Protein AF-A0A7C7VJT9-F1 (afdb_monomer)

Mean predicted aligned error: 2.7 Å

Foldseek 3Di:
DLVVVLVVCCVVCVVPVLVCLVSNLVSCLVVLVLVSVLVSLCSQLVVCVVVVVNVSNCVSVVSNVVSVVSVD

Sequence (72 aa):
MHLRIGEYIEDKFKERLEEQLEILSHHFYNGHDWERSLYYSCVAGEKAKRVYANEEAIEFFSRAIESYEMME

Secondary structure (DSSP, 8-state):
-HHHHHHHHHHHTGGGGGGSHHHHHHHHHHTT-HHHHHHHHHHHHHHHHHTT-HHHHHHHHHHHHHHHHTT-

Solvent-accessible surface area (backbone atoms only — not comparable to full-atom values): 3598 Å² total; per-residue (Å²): 114,35,42,64,50,29,53,51,49,50,67,77,30,64,93,50,46,86,81,40,23,65,61,38,17,54,19,16,47,76,39,70,38,32,69,58,9,23,53,28,10,45,56,38,14,54,54,27,48,76,73,67,38,55,69,60,15,50,54,22,44,50,52,18,51,54,22,52,64,74,72,112

Nearest PDB structures (foldseek):
  8j07-assembly1_d3  TM=7.525E-01  e=6.283E+00  Homo sapiens
  3ro3-assembly1_A  TM=7.921E-01  e=8.388E+00  Mus musculus

Structure (mmCIF, N/CA/C/O backbone):
data_AF-A0A7C7VJT9-F1
#
_entry.id   AF-A0A7C7VJT9-F1
#
loop_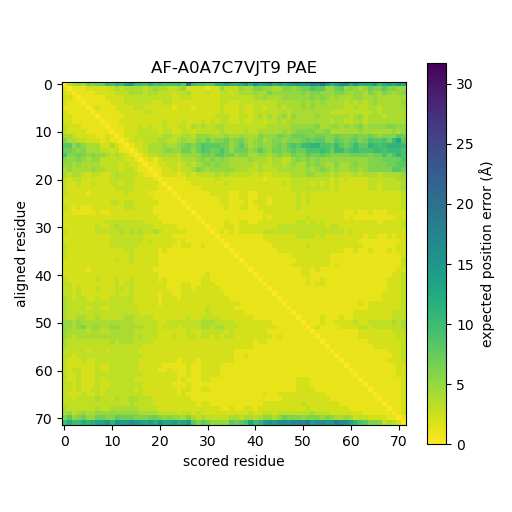
_atom_site.group_PDB
_atom_site.id
_atom_site.type_symbol
_atom_site.label_atom_id
_atom_site.label_alt_id
_atom_site.label_comp_id
_atom_site.label_asym_id
_atom_site.label_entity_id
_atom_site.label_seq_id
_atom_site.pdbx_PDB_ins_code
_atom_site.Cartn_x
_atom_site.Cartn_y
_atom_site.Cartn_z
_atom_site.occupancy
_atom_site.B_iso_or_equiv
_atom_site.auth_seq_id
_atom_site.auth_comp_id
_atom_site.auth_asym_id
_atom_site.auth_atom_id
_atom_site.pdbx_PDB_model_num
ATOM 1 N N . MET A 1 1 ? 4.849 -17.807 -2.187 1.00 84.88 1 MET A N 1
ATOM 2 C CA . MET A 1 1 ? 3.919 -17.931 -1.036 1.00 84.88 1 MET A CA 1
ATOM 3 C C . MET A 1 1 ? 3.161 -16.630 -0.799 1.00 84.88 1 MET A C 1
ATOM 5 O O . MET A 1 1 ? 1.951 -16.698 -0.663 1.00 84.88 1 MET A O 1
ATOM 9 N N . HIS A 1 2 ? 3.829 -15.473 -0.834 1.00 92.94 2 HIS A N 1
ATOM 10 C CA . HIS A 1 2 ? 3.203 -14.167 -0.601 1.00 92.94 2 HIS A CA 1
ATOM 11 C C . HIS A 1 2 ? 2.013 -13.837 -1.515 1.00 92.94 2 HIS A C 1
ATOM 13 O O . HIS A 1 2 ? 0.980 -13.440 -0.994 1.00 92.94 2 HIS A O 1
ATOM 19 N N . LEU A 1 3 ? 2.094 -14.125 -2.821 1.00 90.19 3 LEU A N 1
ATOM 20 C CA . LEU A 1 3 ? 0.981 -13.885 -3.752 1.00 90.19 3 LEU A CA 1
ATOM 21 C C . LEU A 1 3 ? -0.331 -14.558 -3.309 1.00 90.19 3 LEU A C 1
ATOM 23 O O . LEU A 1 3 ? -1.355 -13.901 -3.187 1.00 90.19 3 LEU A O 1
ATOM 27 N N . ARG A 1 4 ? -0.272 -15.849 -2.951 1.00 91.62 4 ARG A N 1
ATOM 28 C CA . ARG A 1 4 ? -1.444 -16.604 -2.473 1.00 91.62 4 ARG A CA 1
ATOM 29 C C . ARG A 1 4 ? -2.007 -16.068 -1.158 1.00 91.62 4 ARG A C 1
ATOM 31 O O . ARG A 1 4 ? -3.196 -16.211 -0.904 1.00 91.62 4 ARG A O 1
ATOM 38 N N . ILE A 1 5 ? -1.153 -15.505 -0.301 1.00 90.94 5 ILE A N 1
ATOM 39 C CA . ILE A 1 5 ? -1.597 -14.883 0.950 1.00 90.94 5 ILE A CA 1
ATOM 40 C C . ILE A 1 5 ? -2.299 -13.560 0.639 1.00 90.94 5 ILE A C 1
ATOM 42 O O . I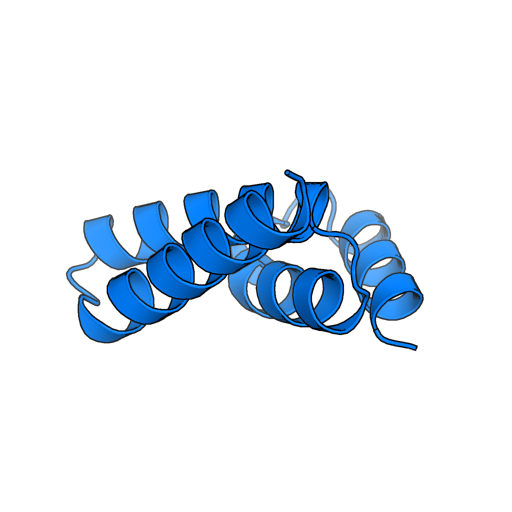LE A 1 5 ? -3.382 -13.331 1.164 1.00 90.94 5 ILE A O 1
ATOM 46 N N . GLY A 1 6 ? -1.729 -12.737 -0.247 1.00 90.81 6 GLY A N 1
ATOM 47 C CA . GLY A 1 6 ? -2.361 -11.507 -0.728 1.00 90.81 6 GLY A CA 1
ATOM 48 C C . GLY A 1 6 ? -3.740 -11.778 -1.327 1.00 90.81 6 GLY A C 1
ATOM 49 O O . GLY A 1 6 ? -4.721 -11.203 -0.874 1.00 90.81 6 GLY A O 1
ATOM 50 N N . GLU A 1 7 ? -3.839 -12.742 -2.242 1.00 92.56 7 GLU A N 1
ATOM 51 C CA . GLU A 1 7 ? -5.105 -13.159 -2.867 1.00 92.56 7 GLU A CA 1
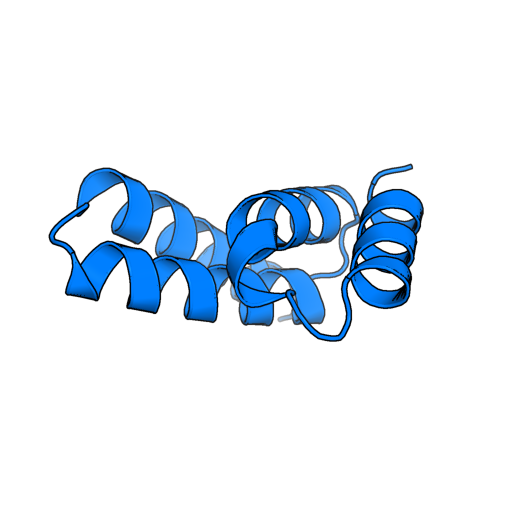ATOM 52 C C . GLU A 1 7 ? -6.127 -13.684 -1.849 1.00 92.56 7 GLU A C 1
ATOM 54 O O . GLU A 1 7 ? -7.312 -13.364 -1.926 1.00 92.56 7 GLU A O 1
ATOM 59 N N . TYR A 1 8 ? -5.682 -14.467 -0.862 1.00 93.25 8 TYR A N 1
ATOM 60 C CA . TYR A 1 8 ? -6.556 -14.948 0.208 1.00 93.25 8 TYR A CA 1
ATOM 61 C C . TYR A 1 8 ? -7.104 -13.803 1.067 1.00 93.25 8 TYR A C 1
ATOM 63 O O . TYR A 1 8 ? -8.274 -13.822 1.450 1.00 93.25 8 TYR A O 1
ATOM 71 N N . ILE A 1 9 ? -6.267 -12.814 1.385 1.00 89.44 9 ILE A N 1
ATOM 72 C CA . ILE A 1 9 ? -6.676 -11.643 2.165 1.00 89.44 9 ILE A CA 1
ATOM 73 C C . ILE A 1 9 ? -7.617 -10.768 1.339 1.00 89.44 9 ILE A C 1
ATOM 75 O O . ILE A 1 9 ? -8.651 -10.359 1.868 1.00 89.44 9 ILE A O 1
ATOM 79 N N . GLU A 1 10 ? -7.315 -10.541 0.056 1.00 89.38 10 GLU A N 1
ATOM 80 C CA . GLU A 1 10 ? -8.206 -9.825 -0.861 1.00 89.38 10 GLU A CA 1
ATOM 81 C C . GLU A 1 10 ? -9.590 -10.463 -0.880 1.00 89.38 10 GLU A C 1
ATOM 83 O O . GLU A 1 10 ? -10.579 -9.758 -0.717 1.00 89.38 10 GLU A O 1
ATOM 88 N N . ASP A 1 11 ? -9.671 -11.788 -1.031 1.00 91.31 11 ASP A N 1
ATOM 89 C CA . ASP A 1 11 ? -10.945 -12.498 -1.128 1.00 91.31 11 ASP A CA 1
ATOM 90 C C . ASP A 1 11 ? -11.717 -12.522 0.197 1.00 91.31 11 ASP A C 1
ATOM 92 O O . ASP A 1 11 ? -12.920 -12.255 0.230 1.00 91.31 11 ASP A O 1
ATOM 96 N N . LYS A 1 12 ? -11.028 -12.789 1.310 1.00 91.75 12 LYS A N 1
ATOM 97 C CA . LYS A 1 12 ? -11.662 -12.916 2.627 1.00 91.75 12 LYS A CA 1
ATOM 98 C C . LYS A 1 12 ? -12.091 -11.578 3.224 1.00 91.75 12 LYS A C 1
ATOM 100 O O . LYS A 1 12 ? -13.045 -11.542 3.999 1.00 91.75 12 LYS A O 1
ATOM 105 N N . PHE A 1 13 ? -11.393 -10.495 2.891 1.00 87.81 13 PHE A N 1
ATOM 106 C CA . PHE A 1 13 ? -11.613 -9.168 3.466 1.00 87.81 13 PHE A CA 1
ATOM 107 C C . PHE A 1 13 ? -12.040 -8.131 2.421 1.00 87.81 13 PHE A C 1
ATOM 109 O O . PHE A 1 13 ? -11.810 -6.946 2.639 1.00 87.81 13 PHE A O 1
ATOM 116 N N . LYS A 1 14 ? -12.712 -8.536 1.331 1.00 83.31 14 LYS A N 1
ATOM 117 C CA . LYS A 1 14 ? -13.197 -7.630 0.263 1.00 83.31 14 LYS A CA 1
ATOM 118 C C . LYS A 1 14 ? -13.904 -6.370 0.771 1.00 83.31 14 LYS A C 1
ATOM 120 O O . LYS A 1 14 ? -13.714 -5.294 0.219 1.00 83.31 14 LYS A O 1
ATOM 125 N N . GLU A 1 15 ? -14.695 -6.487 1.836 1.00 85.50 15 GLU A N 1
ATOM 126 C CA . GLU A 1 15 ? -15.453 -5.368 2.420 1.00 85.50 15 GLU A CA 1
ATOM 127 C C . GLU A 1 15 ? -14.640 -4.526 3.421 1.00 85.50 15 GLU A C 1
ATOM 129 O O . GLU A 1 15 ? -15.098 -3.481 3.876 1.00 85.50 15 GLU A O 1
ATOM 134 N N . ARG A 1 16 ? -13.439 -4.983 3.796 1.00 87.06 16 ARG A N 1
ATOM 135 C CA . ARG A 1 16 ? -12.573 -4.388 4.829 1.00 87.06 16 ARG A CA 1
ATOM 136 C C . ARG A 1 16 ? -11.112 -4.287 4.374 1.00 87.06 16 ARG A C 1
ATOM 138 O O . ARG A 1 16 ? -10.201 -4.317 5.201 1.00 87.06 16 ARG A O 1
ATOM 145 N N . LEU A 1 17 ? -10.878 -4.141 3.066 1.00 86.06 17 LEU A N 1
ATOM 146 C CA . LEU A 1 17 ? -9.528 -4.062 2.490 1.00 86.06 17 LEU A CA 1
ATOM 147 C C . LEU A 1 17 ? -8.722 -2.890 3.055 1.00 86.06 17 LEU A C 1
ATOM 149 O O . LEU A 1 17 ? -7.513 -3.007 3.228 1.00 86.06 17 LEU A O 1
ATOM 153 N N . GLU A 1 18 ? -9.389 -1.795 3.428 1.00 84.56 18 GLU A N 1
ATOM 154 C CA . GLU A 1 18 ? -8.746 -0.634 4.052 1.00 84.56 18 GLU A CA 1
ATOM 155 C C . GLU A 1 18 ? -8.033 -0.949 5.378 1.00 84.56 18 GLU A C 1
ATOM 157 O O . GLU A 1 18 ? -7.134 -0.209 5.791 1.00 84.56 18 GLU A O 1
ATOM 162 N N . GLU A 1 19 ? -8.431 -2.016 6.072 1.00 89.31 19 GLU A N 1
ATOM 163 C CA . GLU A 1 19 ? -7.772 -2.481 7.297 1.00 89.31 19 GLU A CA 1
ATOM 164 C C . GLU A 1 19 ? -6.565 -3.379 7.010 1.00 89.31 19 GLU A C 1
ATOM 166 O O . GLU A 1 19 ? -5.760 -3.621 7.901 1.00 89.31 19 GLU A O 1
ATOM 171 N N . GLN A 1 20 ? -6.442 -3.881 5.780 1.00 92.94 20 GLN A N 1
ATOM 172 C CA . GLN A 1 20 ? -5.427 -4.854 5.375 1.00 92.94 20 GLN A CA 1
ATOM 173 C C . GLN A 1 20 ? -4.398 -4.263 4.401 1.00 92.94 20 GLN A C 1
ATOM 175 O O . GLN A 1 20 ? -3.547 -4.994 3.904 1.00 92.94 20 GLN A O 1
ATOM 180 N N . LEU A 1 21 ? -4.452 -2.953 4.130 1.00 92.88 21 LEU A N 1
ATOM 181 C CA . LEU A 1 21 ? -3.629 -2.287 3.112 1.00 92.88 21 LEU A CA 1
ATOM 182 C C . LEU A 1 21 ? -2.130 -2.535 3.295 1.00 92.88 21 LEU A C 1
ATOM 184 O O . LEU A 1 21 ? -1.438 -2.802 2.319 1.00 92.88 21 LEU A O 1
ATOM 188 N N . GLU A 1 22 ? -1.640 -2.494 4.534 1.0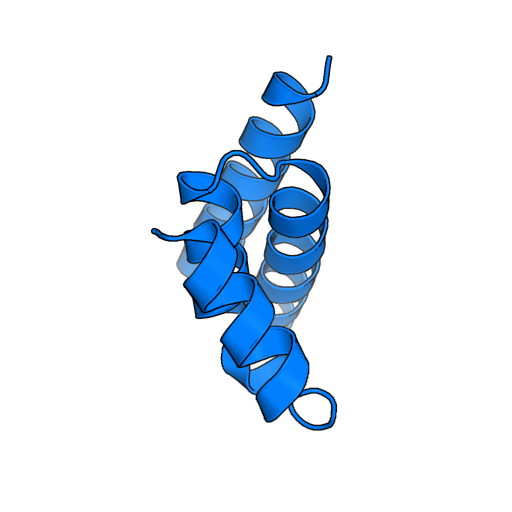0 92.81 22 GLU A N 1
ATOM 189 C CA . GLU A 1 22 ? -0.232 -2.746 4.849 1.00 92.81 22 GLU A CA 1
ATOM 190 C C . GLU A 1 22 ? 0.184 -4.174 4.484 1.00 92.81 22 GLU A C 1
ATOM 192 O O . GLU A 1 22 ? 1.178 -4.390 3.788 1.00 92.81 22 GLU A O 1
ATOM 197 N N . ILE A 1 23 ? -0.615 -5.154 4.909 1.00 93.88 23 ILE A N 1
ATOM 198 C CA . ILE A 1 23 ? -0.342 -6.573 4.687 1.00 93.88 23 ILE A CA 1
ATOM 199 C C . ILE A 1 23 ? -0.451 -6.908 3.193 1.00 93.88 23 ILE A C 1
ATOM 201 O O . ILE A 1 23 ? 0.382 -7.646 2.664 1.00 93.88 23 ILE A O 1
ATOM 205 N N . LEU A 1 24 ? -1.438 -6.338 2.497 1.00 95.50 24 LEU A N 1
ATOM 206 C CA . LEU A 1 24 ? -1.612 -6.490 1.051 1.00 95.50 24 LEU A CA 1
ATOM 207 C C . LEU A 1 24 ? -0.439 -5.870 0.287 1.00 95.50 24 LEU A C 1
ATOM 209 O O . LEU A 1 24 ? 0.177 -6.552 -0.528 1.00 95.50 24 LEU A O 1
ATOM 213 N N . SER A 1 25 ? -0.070 -4.627 0.611 1.00 96.19 25 SER A N 1
ATOM 214 C CA . SER A 1 25 ? 1.108 -3.940 0.066 1.00 96.19 25 SER A CA 1
ATOM 215 C C . SER A 1 25 ? 2.371 -4.797 0.224 1.00 96.19 25 SER A C 1
ATOM 217 O O . SER A 1 25 ? 3.063 -5.078 -0.753 1.00 96.19 25 SER A O 1
ATOM 219 N N . HIS A 1 26 ? 2.635 -5.303 1.430 1.00 95.38 26 HIS A N 1
ATOM 220 C CA . HIS A 1 26 ? 3.810 -6.126 1.709 1.00 95.38 26 HIS A CA 1
ATOM 221 C C . HIS A 1 26 ? 3.791 -7.480 0.976 1.00 95.38 26 HIS A C 1
ATOM 223 O O . HIS A 1 26 ? 4.819 -7.938 0.467 1.00 95.38 26 HIS A O 1
ATOM 229 N N . HIS A 1 27 ? 2.648 -8.165 0.926 1.00 96.81 27 HIS A N 1
ATOM 230 C CA . HIS A 1 27 ? 2.562 -9.483 0.297 1.00 96.81 27 HIS A CA 1
ATOM 231 C C . HIS A 1 27 ? 2.555 -9.434 -1.227 1.00 96.81 27 HIS A C 1
ATOM 233 O O . HIS A 1 27 ? 3.152 -10.316 -1.845 1.00 96.81 27 HIS A O 1
ATOM 239 N N . PHE A 1 28 ? 1.955 -8.424 -1.850 1.00 97.19 28 PHE A N 1
ATOM 240 C CA . PHE A 1 28 ? 2.054 -8.283 -3.300 1.00 97.19 28 PHE A CA 1
ATOM 241 C C . PHE A 1 28 ? 3.457 -7.864 -3.735 1.00 97.19 28 PHE A C 1
ATOM 243 O O . PHE A 1 28 ? 3.976 -8.456 -4.680 1.00 97.19 28 PHE A O 1
ATOM 250 N N . TYR A 1 29 ? 4.130 -6.997 -2.969 1.00 97.50 29 TYR A N 1
ATOM 251 C CA . TYR A 1 29 ? 5.534 -6.651 -3.210 1.00 97.50 29 TYR A CA 1
ATOM 252 C C . TYR A 1 29 ? 6.442 -7.889 -3.181 1.00 97.50 29 TYR A C 1
ATOM 254 O O . TYR A 1 29 ? 7.089 -8.226 -4.168 1.00 97.50 29 TYR A O 1
ATOM 262 N N . ASN A 1 30 ? 6.419 -8.667 -2.093 1.00 96.94 30 ASN A 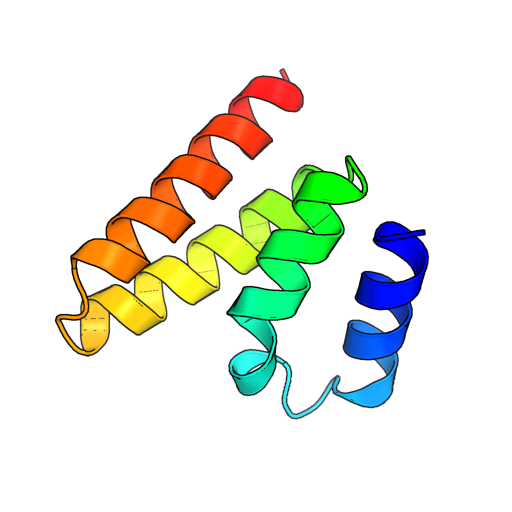N 1
ATOM 263 C CA . ASN A 1 30 ? 7.217 -9.900 -2.008 1.00 96.94 30 ASN A CA 1
ATOM 264 C C . ASN A 1 30 ? 6.724 -11.007 -2.959 1.00 96.94 30 ASN A C 1
ATOM 266 O O . ASN A 1 30 ? 7.431 -11.976 -3.251 1.00 96.94 30 ASN A O 1
ATOM 270 N N . GLY A 1 31 ? 5.478 -10.901 -3.417 1.00 95.75 31 GLY A N 1
ATOM 271 C CA . GLY A 1 31 ? 4.876 -11.759 -4.428 1.00 95.75 31 GLY A CA 1
ATOM 272 C C . GLY A 1 31 ? 5.299 -11.424 -5.856 1.00 95.75 31 GLY A C 1
ATOM 273 O O . GLY A 1 31 ? 4.977 -12.218 -6.734 1.00 95.75 31 GLY A O 1
ATOM 274 N N . HIS A 1 32 ? 6.032 -10.322 -6.065 1.00 95.69 32 HIS A N 1
ATOM 275 C CA . HIS A 1 32 ? 6.383 -9.764 -7.377 1.00 95.69 32 HIS A CA 1
ATOM 276 C C . HIS A 1 32 ? 5.152 -9.423 -8.234 1.00 95.69 32 HIS A C 1
ATOM 278 O O . HIS A 1 32 ? 5.220 -9.389 -9.459 1.00 95.69 32 HIS A O 1
ATOM 284 N N . ASP A 1 33 ? 4.010 -9.182 -7.587 1.00 97.12 33 ASP A N 1
ATOM 285 C CA . ASP A 1 33 ? 2.828 -8.623 -8.235 1.00 97.12 33 ASP A CA 1
ATOM 286 C C . ASP A 1 33 ? 2.886 -7.110 -8.065 1.00 97.12 33 ASP A C 1
ATOM 288 O O . ASP A 1 33 ? 2.351 -6.524 -7.118 1.00 97.12 33 ASP A O 1
ATOM 292 N N . TRP A 1 34 ? 3.663 -6.498 -8.951 1.00 97.50 34 TRP A N 1
ATOM 293 C CA . TRP A 1 34 ? 4.023 -5.092 -8.855 1.00 97.50 34 TRP A CA 1
ATOM 294 C C . TRP A 1 34 ? 2.825 -4.164 -9.027 1.00 97.50 34 TRP A C 1
ATOM 296 O O . TRP A 1 34 ? 2.751 -3.144 -8.350 1.00 97.50 34 TRP A O 1
ATOM 306 N N . GLU A 1 35 ? 1.845 -4.550 -9.845 1.00 97.19 35 GLU A N 1
ATOM 307 C CA . GLU A 1 35 ? 0.632 -3.763 -10.072 1.00 97.19 35 GLU A CA 1
ATOM 308 C C . GLU A 1 35 ? -0.208 -3.658 -8.792 1.00 97.19 35 GLU A C 1
ATOM 310 O O . GLU A 1 35 ? -0.556 -2.556 -8.352 1.00 97.19 35 GLU A O 1
ATOM 315 N N . ARG A 1 36 ? -0.480 -4.791 -8.128 1.00 96.38 36 ARG A N 1
ATOM 316 C CA . ARG A 1 36 ? -1.217 -4.782 -6.855 1.00 96.38 36 ARG A CA 1
ATOM 317 C C . ARG A 1 36 ? -0.386 -4.181 -5.727 1.00 96.38 36 ARG A C 1
ATOM 319 O O . ARG A 1 36 ? -0.923 -3.433 -4.911 1.00 96.38 36 ARG A O 1
ATOM 326 N N . SER A 1 37 ? 0.921 -4.438 -5.701 1.00 97.88 37 SER A N 1
ATOM 327 C CA . SER A 1 37 ? 1.843 -3.803 -4.754 1.00 97.88 37 SER A CA 1
ATOM 328 C C . SER A 1 37 ? 1.785 -2.279 -4.848 1.00 97.88 37 SER A C 1
ATOM 330 O O . SER A 1 37 ? 1.575 -1.613 -3.832 1.00 97.88 37 SER A O 1
ATOM 332 N N . LEU A 1 38 ? 1.895 -1.725 -6.059 1.00 98.12 38 LEU A N 1
ATOM 333 C CA . LEU A 1 38 ? 1.787 -0.294 -6.335 1.00 98.12 38 LEU A CA 1
ATOM 334 C C . LEU A 1 38 ? 0.449 0.258 -5.835 1.00 98.12 38 LEU A C 1
ATOM 336 O O . LEU A 1 38 ? 0.429 1.224 -5.069 1.00 98.12 38 LEU A O 1
ATOM 340 N N . TYR A 1 39 ? -0.661 -0.380 -6.213 1.00 97.00 39 TYR A N 1
ATOM 341 C CA . TYR A 1 39 ? -2.000 0.052 -5.817 1.00 97.00 39 TYR A CA 1
ATOM 342 C C . TYR A 1 39 ? -2.157 0.128 -4.293 1.00 97.00 39 TYR A C 1
ATOM 344 O O . TYR A 1 39 ? -2.472 1.191 -3.749 1.00 97.00 39 TYR A O 1
ATOM 352 N N . TYR A 1 40 ? -1.899 -0.974 -3.586 1.00 97.62 40 TYR A N 1
ATOM 353 C CA . TYR A 1 40 ? -2.106 -1.026 -2.139 1.00 97.62 40 TYR A CA 1
ATOM 354 C C . TYR A 1 40 ? -1.133 -0.135 -1.376 1.00 97.62 40 TYR A C 1
ATOM 356 O O . TYR A 1 40 ? -1.527 0.476 -0.383 1.00 97.62 40 TYR A O 1
ATOM 364 N N . SER A 1 41 ? 0.103 -0.003 -1.858 1.00 98.00 41 SER A N 1
ATOM 365 C CA . SER A 1 41 ? 1.089 0.900 -1.264 1.00 98.00 41 SER A CA 1
ATOM 366 C C . SER A 1 41 ? 0.663 2.365 -1.412 1.00 98.00 41 SER A C 1
ATOM 368 O O . SER A 1 41 ? 0.694 3.109 -0.437 1.00 98.00 41 SER A O 1
ATOM 370 N N . CYS A 1 42 ? 0.145 2.784 -2.569 1.00 98.12 42 CYS A N 1
ATOM 371 C CA . CYS A 1 42 ? -0.395 4.137 -2.742 1.00 98.12 42 CYS A CA 1
ATOM 372 C C . CYS A 1 42 ? -1.569 4.429 -1.795 1.00 98.12 42 CYS A C 1
ATOM 374 O O . CYS A 1 42 ? -1.602 5.479 -1.150 1.00 98.12 42 CYS A O 1
ATOM 376 N N . VAL A 1 43 ? -2.525 3.502 -1.674 1.00 97.31 43 VAL A N 1
ATOM 377 C CA . VAL A 1 43 ? -3.691 3.688 -0.791 1.00 97.31 43 VAL A CA 1
ATOM 378 C C . VAL A 1 43 ? -3.266 3.729 0.684 1.00 97.31 43 VAL A C 1
ATOM 380 O O . VAL A 1 43 ? -3.743 4.582 1.437 1.00 97.31 43 VAL A O 1
ATOM 383 N N . ALA A 1 44 ? -2.343 2.855 1.097 1.00 97.50 44 ALA A N 1
ATOM 384 C CA . ALA A 1 44 ? -1.784 2.846 2.448 1.00 97.50 44 ALA A CA 1
ATOM 385 C C . ALA A 1 44 ? -1.035 4.150 2.769 1.00 97.50 44 ALA A C 1
ATOM 387 O O . ALA A 1 44 ? -1.282 4.760 3.812 1.00 97.50 44 ALA A O 1
ATOM 388 N N . GLY A 1 45 ? -0.194 4.626 1.845 1.00 97.75 45 GLY A N 1
ATOM 389 C CA . GLY A 1 45 ? 0.553 5.876 1.987 1.00 97.75 45 GLY A CA 1
ATOM 390 C C . GLY A 1 45 ? -0.359 7.096 2.118 1.00 97.75 45 GLY A C 1
ATOM 391 O O . GLY A 1 45 ? -0.165 7.930 3.003 1.00 97.75 45 GLY A O 1
ATOM 392 N N . GLU A 1 46 ? -1.420 7.177 1.310 1.00 97.88 46 GLU A N 1
ATOM 393 C CA . GLU A 1 46 ? -2.421 8.245 1.421 1.00 97.88 46 GLU A CA 1
ATOM 394 C C . GLU A 1 46 ? -3.152 8.222 2.769 1.00 97.88 46 GLU A C 1
ATOM 396 O O . GLU A 1 46 ? -3.398 9.278 3.361 1.00 97.88 46 GLU A O 1
ATOM 401 N N . LYS A 1 47 ? -3.477 7.033 3.287 1.00 96.06 47 LYS A N 1
ATOM 402 C CA . LYS A 1 47 ? -4.113 6.876 4.601 1.00 96.06 47 LYS A CA 1
ATOM 403 C C . LYS A 1 47 ? -3.178 7.299 5.737 1.00 96.06 47 LYS A C 1
ATOM 405 O O . LYS A 1 47 ? -3.601 8.084 6.586 1.00 96.06 47 LYS A O 1
ATOM 410 N N . ALA A 1 48 ? -1.924 6.850 5.722 1.00 97.19 48 ALA A N 1
ATOM 411 C CA . ALA A 1 48 ? -0.908 7.223 6.707 1.00 97.19 48 ALA A CA 1
ATOM 412 C C . ALA A 1 48 ? -0.648 8.741 6.705 1.00 97.19 48 ALA A C 1
ATOM 414 O O . ALA A 1 48 ? -0.659 9.390 7.755 1.00 97.19 48 ALA A O 1
ATOM 415 N N . LYS A 1 49 ? -0.553 9.349 5.514 1.00 97.88 49 LYS A N 1
ATOM 416 C CA . LYS A 1 49 ? -0.404 10.803 5.345 1.00 97.88 49 LYS A CA 1
ATOM 417 C C . LYS A 1 49 ? -1.548 11.590 5.994 1.00 97.88 49 LYS A C 1
ATOM 419 O O . LYS A 1 49 ? -1.300 12.605 6.638 1.00 97.88 49 LYS A O 1
ATOM 424 N N . ARG A 1 50 ? -2.804 11.136 5.863 1.00 97.44 50 ARG A N 1
ATOM 425 C CA . ARG A 1 50 ? -3.984 11.822 6.441 1.00 97.44 50 ARG A CA 1
ATOM 426 C C . ARG A 1 50 ? -3.969 11.888 7.967 1.00 97.44 50 ARG A C 1
ATOM 428 O O . ARG A 1 50 ? -4.575 12.797 8.528 1.00 97.44 50 ARG A O 1
ATOM 435 N N . VAL A 1 51 ? -3.303 10.942 8.622 1.00 97.19 51 VAL A N 1
ATOM 436 C CA . VAL A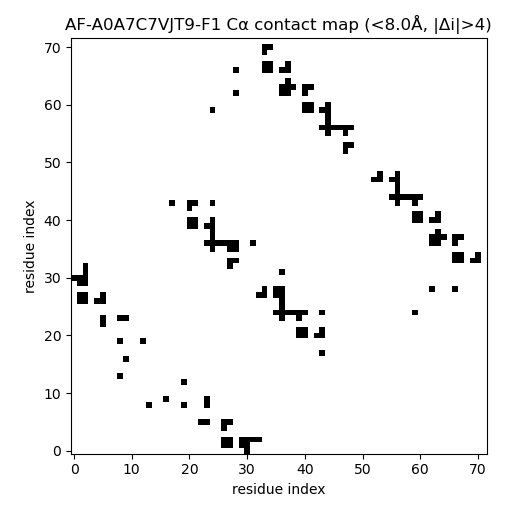 1 51 ? -3.173 10.887 10.086 1.00 97.19 51 VAL A CA 1
ATOM 437 C C . VAL A 1 51 ? -1.804 11.369 10.576 1.00 97.19 51 VAL A C 1
ATOM 439 O O . VAL A 1 51 ? -1.492 11.208 11.750 1.00 97.19 51 VAL A O 1
ATOM 442 N N . TYR A 1 52 ? -1.009 11.998 9.700 1.00 97.12 52 TYR A N 1
ATOM 443 C CA . TYR A 1 52 ? 0.344 12.498 9.980 1.00 97.12 52 TYR A CA 1
ATOM 444 C C . TYR A 1 52 ? 1.353 11.420 10.401 1.00 97.12 52 TYR A C 1
ATOM 446 O O . TYR A 1 52 ? 2.387 11.732 10.997 1.00 97.12 52 TYR A O 1
ATOM 454 N N . ALA A 1 53 ? 1.097 10.160 10.050 1.00 97.56 53 ALA A N 1
ATOM 455 C CA . ALA A 1 53 ? 2.055 9.080 10.225 1.00 97.56 53 ALA A CA 1
ATOM 456 C C . ALA A 1 53 ? 3.076 9.105 9.077 1.00 97.56 53 ALA A C 1
ATOM 458 O O . ALA A 1 53 ? 3.023 8.330 8.124 1.00 97.56 53 ALA A O 1
ATOM 459 N N . ASN A 1 54 ? 3.965 10.099 9.124 1.00 96.75 54 ASN A N 1
ATOM 460 C CA . ASN A 1 54 ? 4.838 10.440 8.000 1.00 96.75 54 ASN A CA 1
ATOM 461 C C . ASN A 1 54 ? 5.858 9.340 7.678 1.00 96.75 54 ASN A C 1
ATOM 463 O O . ASN A 1 54 ? 6.128 9.112 6.505 1.00 96.75 54 ASN A O 1
ATOM 467 N N . GLU A 1 55 ? 6.407 8.658 8.688 1.00 98.19 55 GLU A N 1
ATOM 468 C CA . GLU A 1 55 ? 7.366 7.561 8.478 1.00 98.19 55 GLU A CA 1
ATOM 469 C C . GLU A 1 55 ? 6.716 6.396 7.719 1.00 98.19 55 GLU A C 1
ATOM 471 O O . GLU A 1 55 ? 7.241 5.950 6.701 1.00 98.19 55 GLU A O 1
ATOM 476 N N . GLU A 1 56 ? 5.518 5.991 8.138 1.00 96.88 56 GLU A N 1
ATOM 477 C CA . GLU A 1 56 ? 4.728 4.944 7.480 1.00 96.88 56 GLU A CA 1
ATOM 478 C C . GLU A 1 56 ? 4.316 5.364 6.062 1.00 96.88 56 GLU A C 1
ATOM 480 O O . GLU A 1 56 ? 4.410 4.582 5.117 1.00 96.88 56 GLU A O 1
ATOM 485 N N . ALA A 1 57 ? 3.915 6.626 5.872 1.00 98.25 57 ALA A N 1
ATOM 486 C CA . ALA A 1 57 ? 3.595 7.149 4.547 1.00 98.25 57 ALA A CA 1
ATOM 487 C C . ALA A 1 57 ? 4.803 7.083 3.599 1.00 98.25 57 ALA A C 1
ATOM 489 O O . ALA A 1 57 ? 4.652 6.683 2.445 1.00 98.25 57 ALA A O 1
ATOM 490 N N . ILE A 1 58 ? 5.996 7.446 4.082 1.00 98.44 58 ILE A N 1
ATOM 491 C CA . ILE A 1 58 ? 7.243 7.355 3.313 1.00 98.44 58 ILE A CA 1
ATOM 492 C C . ILE A 1 58 ? 7.541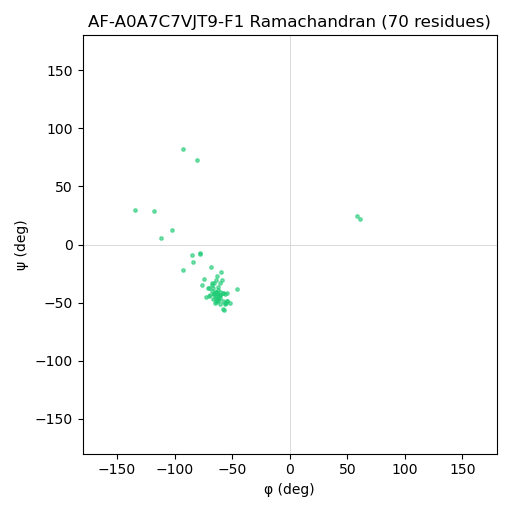 5.902 2.952 1.00 98.44 58 ILE A C 1
ATOM 494 O O . ILE A 1 58 ? 7.869 5.640 1.797 1.00 98.44 58 ILE A O 1
ATOM 498 N N . GLU A 1 59 ? 7.396 4.959 3.886 1.00 98.19 59 GLU A N 1
ATOM 499 C CA . GLU A 1 59 ? 7.620 3.535 3.610 1.00 98.19 59 GLU A CA 1
ATOM 500 C C . GLU A 1 59 ? 6.702 3.038 2.486 1.00 98.19 59 GLU A C 1
ATOM 502 O O . GLU A 1 59 ? 7.162 2.437 1.511 1.00 98.19 59 GLU A O 1
ATOM 507 N N . PHE A 1 60 ? 5.408 3.347 2.577 1.00 98.44 60 PHE A N 1
ATOM 508 C CA . PHE A 1 60 ? 4.441 2.941 1.566 1.00 98.44 60 PHE A CA 1
ATOM 509 C C . PHE A 1 60 ? 4.701 3.592 0.209 1.00 98.44 60 PHE A C 1
ATOM 511 O O . PHE A 1 60 ? 4.704 2.900 -0.807 1.00 98.44 60 PHE A O 1
ATOM 518 N N . PHE A 1 61 ? 4.962 4.898 0.153 1.00 98.56 61 PHE A N 1
ATO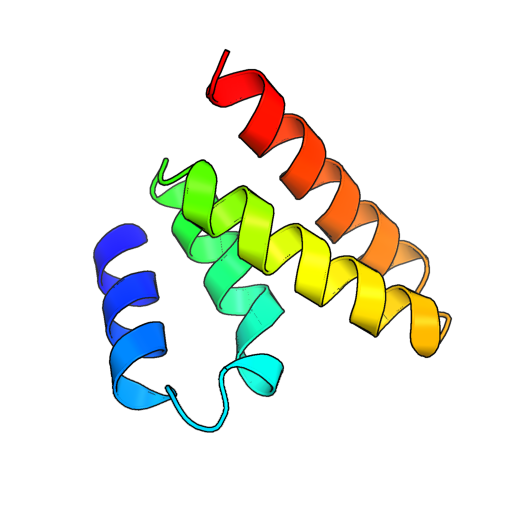M 519 C CA . PHE A 1 61 ? 5.254 5.548 -1.125 1.00 98.56 61 PHE A CA 1
ATOM 520 C C . PHE A 1 61 ? 6.587 5.092 -1.726 1.00 98.56 61 PHE A C 1
ATOM 522 O O . PHE A 1 61 ? 6.674 4.959 -2.943 1.00 98.56 61 PHE A O 1
ATOM 529 N N . SER A 1 62 ? 7.591 4.775 -0.906 1.00 98.50 62 SER A N 1
ATOM 530 C CA . SER A 1 62 ? 8.855 4.199 -1.387 1.00 98.50 62 SER A CA 1
ATOM 531 C C . SER A 1 62 ? 8.617 2.845 -2.053 1.00 98.50 62 SER A C 1
ATOM 533 O O . SER A 1 62 ? 9.019 2.637 -3.193 1.00 98.50 62 SER A O 1
ATOM 535 N N . ARG A 1 63 ? 7.847 1.962 -1.406 1.00 98.25 63 ARG A N 1
ATOM 536 C CA . ARG A 1 63 ? 7.460 0.667 -1.984 1.00 98.25 63 ARG A CA 1
ATOM 537 C C . ARG A 1 63 ? 6.631 0.816 -3.261 1.00 98.25 63 ARG A C 1
ATOM 539 O O . ARG A 1 63 ? 6.773 0.013 -4.182 1.00 98.25 63 ARG A O 1
ATOM 546 N N . ALA A 1 64 ? 5.761 1.824 -3.325 1.00 98.44 64 ALA A N 1
ATOM 547 C CA . ALA A 1 64 ? 4.988 2.138 -4.524 1.00 98.44 64 ALA A CA 1
ATOM 548 C C . ALA A 1 64 ? 5.909 2.514 -5.696 1.00 98.44 64 ALA A C 1
ATOM 550 O O . ALA A 1 64 ? 5.758 1.961 -6.782 1.00 98.44 64 ALA A O 1
ATOM 551 N N . ILE A 1 65 ? 6.886 3.394 -5.457 1.00 98.50 65 ILE A N 1
ATOM 552 C CA . ILE A 1 65 ? 7.879 3.804 -6.459 1.00 98.50 65 ILE A CA 1
ATOM 553 C C . ILE A 1 65 ? 8.688 2.598 -6.936 1.00 98.50 65 ILE A C 1
ATOM 555 O O . ILE A 1 65 ? 8.722 2.342 -8.133 1.00 98.50 65 ILE A O 1
ATOM 559 N N . GLU A 1 66 ? 9.242 1.804 -6.019 1.00 98.25 66 GLU A N 1
ATOM 560 C CA . GLU A 1 66 ? 9.991 0.590 -6.373 1.00 98.25 66 GLU A CA 1
ATOM 561 C C . GLU A 1 66 ? 9.138 -0.389 -7.191 1.00 98.25 66 GLU A C 1
ATOM 563 O O . GLU A 1 66 ? 9.601 -0.956 -8.173 1.00 98.25 66 GLU A O 1
ATOM 568 N N . SER A 1 67 ? 7.866 -0.576 -6.825 1.00 98.06 67 SER A N 1
ATOM 569 C CA . SER A 1 67 ? 6.963 -1.454 -7.581 1.00 98.06 67 SER A CA 1
ATOM 570 C C . SER A 1 67 ? 6.736 -0.936 -9.000 1.00 98.06 67 SER A C 1
ATOM 572 O O . SER A 1 67 ? 6.740 -1.725 -9.935 1.00 98.06 67 SER A O 1
ATOM 574 N N . TYR A 1 68 ? 6.565 0.378 -9.168 1.00 98.00 68 TYR A N 1
ATOM 575 C CA . TYR A 1 68 ? 6.432 0.996 -10.485 1.00 98.00 68 TYR A CA 1
ATOM 576 C C . TYR A 1 68 ? 7.709 0.825 -11.322 1.00 98.00 68 TYR A C 1
ATOM 578 O O . TYR A 1 68 ? 7.625 0.425 -12.479 1.00 98.00 68 TYR A O 1
ATOM 586 N N . GLU A 1 69 ? 8.887 1.044 -10.732 1.00 97.88 69 GLU A N 1
ATOM 587 C CA . GLU A 1 69 ? 10.179 0.851 -11.408 1.00 97.88 69 GLU A CA 1
ATOM 588 C C . GLU A 1 69 ? 10.389 -0.597 -11.873 1.00 97.88 69 GLU A C 1
ATOM 590 O O . GLU A 1 69 ? 10.988 -0.827 -12.917 1.00 97.88 69 GLU A O 1
ATOM 595 N N . MET A 1 70 ? 9.864 -1.583 -11.140 1.00 96.25 70 MET A N 1
ATOM 596 C CA . MET A 1 70 ? 9.942 -3.001 -11.515 1.00 96.25 70 MET A CA 1
ATOM 597 C C . MET A 1 70 ? 8.943 -3.416 -12.613 1.00 96.25 70 MET A C 1
ATOM 599 O O . MET A 1 70 ? 8.994 -4.559 -13.077 1.00 96.25 70 MET A O 1
ATOM 603 N N . MET A 1 71 ? 8.012 -2.534 -12.996 1.00 91.88 71 MET A N 1
ATOM 604 C CA . MET A 1 71 ? 7.060 -2.750 -14.095 1.00 91.88 71 MET A CA 1
ATOM 605 C C . MET A 1 71 ? 7.558 -2.215 -15.444 1.00 91.88 71 MET A C 1
ATOM 607 O O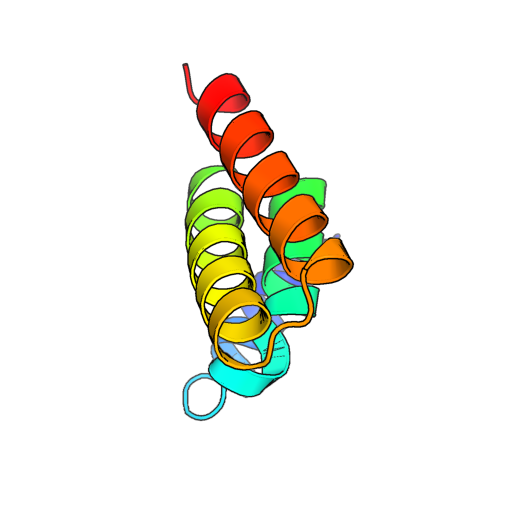 . MET A 1 71 ? 7.039 -2.658 -16.472 1.00 91.88 71 MET A O 1
ATOM 611 N N . GLU A 1 72 ? 8.499 -1.265 -15.439 1.00 77.38 72 GLU A N 1
ATOM 612 C CA . GLU A 1 72 ? 9.157 -0.731 -16.647 1.00 77.38 72 GLU A CA 1
ATOM 613 C C . GLU A 1 72 ? 10.178 -1.718 -17.240 1.00 77.38 72 GLU A C 1
ATOM 615 O O . GLU A 1 72 ? 10.234 -1.797 -18.492 1.00 77.38 72 GLU A O 1
#

pLDDT: mean 94.63, std 4.52, range [77.38, 98.56]

Radius of gyration: 11.46 Å; Cα contacts (8 Å, |Δi|>4): 91; chains: 1; bounding box: 26×30×27 Å